Protein AF-A0A658NKK9-F1 (afdb_monomer_lite)

Structure (mmCIF, N/CA/C/O backbone):
data_AF-A0A658NKK9-F1
#
_entry.id   AF-A0A658NKK9-F1
#
loop_
_atom_site.group_PDB
_atom_site.id
_atom_site.type_symbol
_atom_site.label_atom_id
_atom_site.label_alt_id
_atom_site.label_comp_id
_atom_site.label_asym_id
_atom_site.label_entity_id
_atom_site.label_seq_id
_atom_site.pdbx_PDB_ins_code
_atom_site.Cartn_x
_atom_site.Cartn_y
_atom_site.Cartn_z
_atom_site.occupancy
_atom_site.B_iso_or_equiv
_atom_site.auth_seq_id
_atom_site.auth_comp_id
_atom_site.auth_asym_id
_atom_site.auth_atom_id
_atom_site.pdbx_PDB_model_num
ATOM 1 N N . GLY A 1 1 ? 15.755 12.528 -11.678 1.00 60.72 1 GLY A N 1
ATOM 2 C CA . GLY A 1 1 ? 14.807 12.166 -12.753 1.00 60.72 1 GLY A CA 1
ATOM 3 C C . GLY A 1 1 ? 13.382 12.249 -12.239 1.00 60.72 1 GLY A C 1
ATOM 4 O O . GLY A 1 1 ? 13.136 11.775 -11.137 1.00 60.72 1 GLY A O 1
ATOM 5 N N . ARG A 1 2 ? 12.458 12.855 -13.001 1.00 71.38 2 ARG A N 1
ATOM 6 C CA . ARG A 1 2 ? 11.042 13.059 -12.611 1.00 71.38 2 ARG A CA 1
ATOM 7 C C . ARG A 1 2 ? 10.363 11.793 -12.064 1.00 71.38 2 ARG A C 1
ATOM 9 O O . ARG A 1 2 ? 9.615 11.872 -11.099 1.00 71.38 2 ARG A O 1
ATOM 16 N N . MET A 1 3 ? 10.695 10.631 -12.619 1.00 73.62 3 MET A N 1
ATOM 17 C CA . MET A 1 3 ? 10.142 9.339 -12.210 1.00 73.62 3 MET A CA 1
ATOM 18 C C . MET A 1 3 ? 10.533 8.912 -10.786 1.00 73.62 3 MET A C 1
ATOM 20 O O . MET A 1 3 ? 9.685 8.452 -10.034 1.00 73.62 3 MET A O 1
ATOM 24 N N . MET A 1 4 ? 11.786 9.135 -10.374 1.00 73.25 4 MET A N 1
ATOM 25 C CA . MET A 1 4 ? 12.237 8.828 -9.007 1.00 73.25 4 MET A CA 1
ATOM 26 C C . MET A 1 4 ? 11.570 9.739 -7.964 1.00 73.25 4 MET A C 1
ATOM 28 O O . MET A 1 4 ? 11.284 9.311 -6.850 1.00 73.25 4 MET A O 1
ATOM 32 N N . ALA A 1 5 ? 11.266 10.988 -8.334 1.00 76.75 5 ALA A N 1
ATOM 33 C CA . ALA A 1 5 ? 10.508 11.899 -7.477 1.00 76.75 5 ALA A CA 1
ATOM 34 C C . ALA A 1 5 ? 9.033 11.470 -7.348 1.00 76.75 5 ALA A C 1
ATOM 36 O O . ALA A 1 5 ? 8.476 11.504 -6.250 1.00 76.75 5 ALA A O 1
ATOM 37 N N . ALA A 1 6 ? 8.418 11.014 -8.445 1.00 78.50 6 ALA A N 1
ATOM 38 C CA . ALA A 1 6 ? 7.068 10.451 -8.429 1.00 78.50 6 ALA A CA 1
ATOM 39 C C . ALA A 1 6 ? 6.995 9.167 -7.582 1.00 78.50 6 ALA A C 1
ATOM 41 O O . ALA A 1 6 ? 6.074 9.026 -6.782 1.00 78.50 6 ALA A O 1
ATOM 42 N N . LEU A 1 7 ? 8.005 8.294 -7.682 1.00 77.31 7 LEU A N 1
ATOM 43 C CA . LEU A 1 7 ? 8.151 7.084 -6.867 1.00 77.31 7 LEU A CA 1
ATOM 44 C C . LEU A 1 7 ? 8.189 7.398 -5.370 1.00 77.31 7 LEU A C 1
ATOM 46 O O . LEU A 1 7 ? 7.424 6.837 -4.587 1.00 77.31 7 LEU A O 1
ATOM 50 N N . ALA A 1 8 ? 9.053 8.329 -4.968 1.00 82.38 8 ALA A N 1
ATOM 51 C CA . ALA A 1 8 ? 9.169 8.727 -3.570 1.00 82.38 8 ALA A CA 1
ATOM 52 C C . ALA A 1 8 ? 7.831 9.246 -3.017 1.00 82.38 8 ALA A C 1
ATOM 54 O O . ALA A 1 8 ? 7.439 8.914 -1.897 1.00 82.38 8 ALA A O 1
ATOM 55 N N . HIS A 1 9 ? 7.097 10.024 -3.817 1.00 84.31 9 HIS A N 1
ATOM 56 C CA . HIS A 1 9 ? 5.778 10.520 -3.437 1.00 84.31 9 HIS A CA 1
ATOM 57 C C . HIS A 1 9 ? 4.744 9.391 -3.313 1.00 84.31 9 HIS A C 1
ATOM 59 O O . HIS A 1 9 ? 3.991 9.340 -2.338 1.0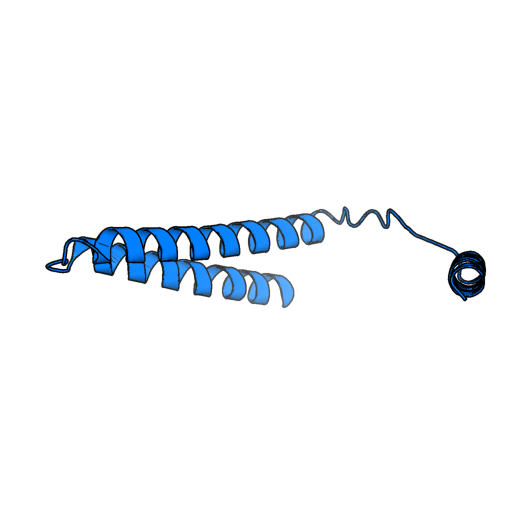0 84.31 9 HIS A O 1
ATOM 65 N N . GLN A 1 10 ? 4.749 8.472 -4.277 1.00 83.19 10 GLN A N 1
ATOM 66 C CA . GLN A 1 10 ? 3.857 7.323 -4.345 1.00 83.19 10 GLN A CA 1
ATOM 67 C C . GLN A 1 10 ? 3.983 6.407 -3.126 1.00 83.19 10 GLN A C 1
ATOM 69 O O . GLN A 1 10 ? 2.960 6.013 -2.581 1.00 83.19 10 GLN A O 1
ATOM 74 N N . LEU A 1 11 ? 5.198 6.159 -2.631 1.00 83.12 11 LEU A N 1
ATOM 75 C CA . LEU A 1 11 ? 5.415 5.336 -1.435 1.00 83.12 11 LEU A CA 1
ATOM 76 C C . LEU A 1 11 ? 5.096 6.067 -0.126 1.00 83.12 11 LEU A C 1
ATOM 78 O O . LEU A 1 11 ? 4.602 5.460 0.827 1.00 83.12 11 LEU A O 1
ATOM 82 N N . ARG A 1 12 ? 5.362 7.378 -0.056 1.00 84.00 12 ARG A N 1
ATOM 83 C CA . ARG A 1 12 ? 5.230 8.148 1.189 1.00 84.00 12 ARG A CA 1
ATOM 84 C C . ARG A 1 12 ? 3.784 8.236 1.679 1.00 84.00 12 ARG A C 1
ATOM 86 O O . ARG A 1 12 ? 3.545 8.158 2.881 1.00 84.00 12 ARG A O 1
ATOM 93 N N . THR A 1 13 ? 2.82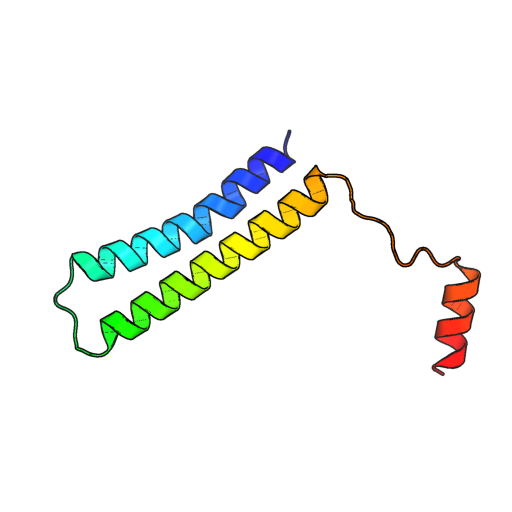1 8.385 0.773 1.00 85.19 13 THR A N 1
ATOM 94 C CA . THR A 1 13 ? 1.394 8.546 1.108 1.00 85.19 13 THR A CA 1
ATOM 95 C C . THR A 1 13 ? 0.761 7.303 1.762 1.00 85.19 13 THR A C 1
ATOM 97 O O . THR A 1 13 ? 0.208 7.436 2.859 1.00 85.19 13 THR A O 1
ATOM 100 N N . PRO A 1 14 ? 0.832 6.088 1.178 1.00 83.00 14 PRO A N 1
ATOM 101 C CA . PRO A 1 14 ? 0.308 4.886 1.823 1.00 83.00 14 PRO A CA 1
ATOM 102 C C . PRO A 1 14 ? 1.070 4.534 3.105 1.00 83.00 14 PRO A C 1
ATOM 104 O O . PRO A 1 14 ? 0.440 4.086 4.064 1.00 83.00 14 PRO A O 1
ATOM 107 N N . LEU A 1 15 ? 2.382 4.803 3.166 1.00 87.44 15 LEU A N 1
ATOM 108 C CA . LEU A 1 15 ? 3.177 4.627 4.382 1.00 87.44 15 LEU A CA 1
ATOM 109 C C . LEU A 1 15 ? 2.693 5.542 5.512 1.00 87.44 15 LEU A C 1
ATOM 111 O O . LEU A 1 15 ? 2.444 5.070 6.618 1.00 87.44 15 LEU A O 1
ATOM 115 N N . ALA A 1 16 ? 2.502 6.834 5.236 1.00 88.56 16 ALA A N 1
ATOM 116 C CA . ALA A 1 16 ? 1.989 7.786 6.218 1.00 88.56 16 ALA A CA 1
ATOM 117 C C . ALA A 1 16 ? 0.596 7.381 6.728 1.00 88.56 16 ALA A C 1
ATOM 119 O O . ALA A 1 16 ? 0.328 7.464 7.925 1.00 88.56 16 ALA A O 1
ATOM 120 N N . ALA A 1 17 ? -0.272 6.871 5.847 1.00 85.94 17 ALA A N 1
ATOM 121 C CA . ALA A 1 17 ? -1.580 6.354 6.240 1.00 85.94 17 ALA A CA 1
ATOM 122 C C . ALA A 1 17 ? -1.478 5.108 7.141 1.00 85.94 17 ALA A C 1
ATOM 124 O O . ALA A 1 17 ? -2.220 5.003 8.117 1.00 85.94 17 ALA A O 1
ATOM 125 N N . ALA A 1 18 ? -0.568 4.174 6.843 1.00 88.50 18 ALA A N 1
ATOM 126 C CA . ALA A 1 18 ? -0.328 3.002 7.686 1.00 88.50 18 ALA A CA 1
ATOM 127 C C . ALA A 1 18 ? 0.211 3.403 9.070 1.00 88.50 18 ALA A C 1
ATOM 129 O O . ALA A 1 18 ? -0.310 2.945 10.085 1.00 88.50 18 ALA A O 1
ATOM 130 N N . MET A 1 19 ? 1.186 4.317 9.108 1.00 88.94 19 MET A N 1
ATOM 131 C CA . MET A 1 19 ? 1.753 4.863 10.344 1.00 88.94 19 MET A CA 1
ATOM 132 C C . MET A 1 19 ? 0.692 5.567 11.197 1.00 88.94 19 MET A C 1
ATOM 134 O O . MET A 1 19 ? 0.634 5.336 12.398 1.00 88.94 19 MET A O 1
ATOM 138 N N . LEU A 1 20 ? -0.197 6.359 10.589 1.00 88.25 20 LEU A N 1
ATOM 139 C CA . LEU A 1 20 ? -1.305 7.010 11.294 1.00 88.25 20 LEU A CA 1
ATOM 140 C C . LEU A 1 20 ? -2.233 5.992 11.974 1.00 88.25 20 LEU A C 1
ATOM 142 O O . LEU A 1 20 ? -2.582 6.156 13.140 1.00 88.25 20 LEU A O 1
ATOM 146 N N . TYR A 1 21 ? -2.633 4.932 11.266 1.00 86.19 21 TYR A N 1
ATOM 147 C CA . TYR A 1 21 ? -3.488 3.900 11.860 1.00 86.19 21 TYR A CA 1
ATOM 148 C C . TYR A 1 21 ? -2.774 3.104 12.956 1.00 86.19 21 TYR A C 1
ATOM 150 O O . TYR A 1 21 ? -3.424 2.714 13.924 1.00 86.19 21 TYR A O 1
ATOM 158 N N . ALA A 1 22 ? -1.461 2.895 12.834 1.00 86.69 22 ALA A N 1
ATOM 159 C CA . ALA A 1 22 ? -0.655 2.274 13.880 1.00 86.69 22 ALA A CA 1
ATOM 160 C C . ALA A 1 22 ? -0.545 3.169 15.127 1.00 86.69 22 ALA A C 1
ATOM 162 O O . ALA A 1 22 ? -0.704 2.679 16.241 1.00 86.69 22 ALA A O 1
ATOM 163 N N . SER A 1 23 ? -0.365 4.483 14.964 1.00 84.69 23 SER A N 1
ATOM 164 C CA . SER A 1 23 ? -0.391 5.431 16.087 1.00 84.69 23 SER A CA 1
ATOM 165 C C . SER A 1 23 ? -1.759 5.463 16.775 1.00 84.69 23 SER A C 1
ATOM 167 O O . SER A 1 23 ? -1.830 5.410 17.999 1.00 84.69 23 SER A O 1
ATOM 169 N N . ASN A 1 24 ? -2.854 5.437 16.007 1.00 83.81 24 ASN A N 1
ATOM 170 C CA . ASN A 1 24 ? -4.213 5.376 16.561 1.00 83.81 24 ASN A CA 1
ATOM 171 C C . ASN A 1 24 ? -4.494 4.081 17.343 1.00 83.81 24 ASN A C 1
ATOM 173 O O . ASN A 1 24 ? -5.377 4.073 18.194 1.00 83.81 24 ASN A O 1
ATOM 177 N N . LEU A 1 25 ? -3.777 2.987 17.057 1.00 83.94 25 LEU A N 1
ATOM 178 C CA . LEU A 1 25 ? -3.837 1.762 17.860 1.00 83.94 25 LEU A CA 1
ATOM 179 C C . LEU A 1 25 ? -3.121 1.907 19.207 1.00 83.94 25 LEU A C 1
ATOM 181 O O . LEU A 1 25 ? -3.513 1.257 20.169 1.00 83.94 25 LEU A O 1
ATOM 185 N N . ARG A 1 26 ? -2.055 2.711 19.258 1.00 78.00 26 ARG A N 1
ATOM 186 C CA . ARG A 1 26 ? -1.217 2.887 20.448 1.00 78.00 26 ARG A CA 1
ATOM 187 C C . ARG A 1 26 ? -1.832 3.859 21.455 1.00 78.00 26 ARG A C 1
ATOM 189 O O . ARG A 1 26 ? -1.734 3.618 22.651 1.00 78.00 26 ARG A O 1
ATOM 196 N N . ASP A 1 27 ? -2.444 4.937 20.966 1.00 73.94 27 ASP A N 1
ATOM 197 C CA . ASP A 1 27 ? -2.738 6.125 21.781 1.00 73.94 27 ASP A CA 1
ATOM 198 C C . ASP A 1 27 ? -4.231 6.287 22.151 1.00 73.94 27 ASP A C 1
ATOM 200 O O . ASP A 1 27 ? -4.607 7.300 22.737 1.00 73.94 27 ASP A O 1
ATOM 204 N N . ALA A 1 28 ? -5.100 5.325 21.815 1.00 74.19 28 ALA A N 1
ATOM 205 C CA . ALA A 1 28 ? -6.545 5.428 22.046 1.00 74.19 28 ALA A CA 1
ATOM 206 C C . ALA A 1 28 ? -7.063 4.425 23.091 1.00 74.19 28 ALA A C 1
ATOM 208 O O . ALA A 1 28 ? -6.661 3.262 23.105 1.00 74.19 28 ALA A O 1
ATOM 209 N N . GLU A 1 29 ? -8.036 4.844 23.908 1.00 78.69 29 GLU A N 1
ATOM 210 C CA . GLU A 1 29 ? -8.953 3.903 24.560 1.00 78.69 29 GLU A CA 1
ATOM 211 C C . GLU A 1 29 ? -9.841 3.286 23.479 1.00 78.69 29 GLU A C 1
ATOM 213 O O . GLU A 1 29 ? -10.764 3.911 22.950 1.00 78.69 29 GLU A O 1
ATOM 218 N N . LEU A 1 30 ? -9.493 2.065 23.084 1.00 81.19 30 LEU A N 1
ATOM 219 C CA . LEU A 1 30 ? -10.144 1.376 21.985 1.00 81.19 30 LEU A CA 1
ATOM 220 C C . LEU A 1 30 ? -11.308 0.526 22.491 1.00 81.19 30 LEU A C 1
ATOM 222 O O . LEU A 1 30 ? -11.149 -0.330 23.359 1.00 81.19 30 LEU A O 1
ATOM 226 N N . SER A 1 31 ? -12.468 0.682 21.859 1.00 82.31 31 SER A N 1
ATOM 227 C CA . SER A 1 31 ? -13.519 -0.337 21.911 1.00 82.31 31 SER A CA 1
ATOM 228 C C . SER A 1 31 ? -13.002 -1.666 21.326 1.00 82.31 31 SER A C 1
ATOM 230 O O . SER A 1 31 ? -12.138 -1.640 20.445 1.00 82.31 31 SER A O 1
ATOM 232 N N . PRO A 1 32 ? -13.556 -2.829 21.717 1.00 81.50 32 PRO A N 1
ATOM 233 C CA . PRO A 1 32 ? -13.054 -4.146 21.301 1.00 81.50 32 PRO A CA 1
ATOM 234 C C . PRO A 1 32 ? -12.970 -4.362 19.778 1.00 81.50 32 PRO A C 1
ATOM 236 O O . PRO A 1 32 ? -12.184 -5.176 19.296 1.00 81.50 32 PRO A O 1
ATOM 239 N N . GLU A 1 33 ? -13.766 -3.627 18.998 1.00 84.62 33 GLU A N 1
ATOM 240 C CA . GLU A 1 33 ? -13.857 -3.767 17.540 1.00 84.62 33 GLU A CA 1
ATOM 241 C C . GLU A 1 33 ? -12.840 -2.905 16.772 1.00 84.62 33 GLU A C 1
ATOM 243 O O . GLU A 1 33 ? -12.445 -3.231 15.644 1.00 84.62 33 GLU A O 1
ATOM 248 N N . GLN A 1 34 ? -12.390 -1.796 17.364 1.00 85.38 34 GLN A N 1
ATOM 249 C CA . GLN A 1 34 ? -11.486 -0.847 16.710 1.00 85.38 34 GLN A CA 1
ATOM 250 C C . GLN A 1 34 ? -10.089 -1.422 16.414 1.00 85.38 34 GLN A C 1
ATOM 252 O O . GLN A 1 34 ? -9.595 -1.149 15.313 1.00 85.38 34 GLN A O 1
ATOM 257 N N . PRO A 1 35 ? -9.463 -2.251 17.280 1.00 86.44 35 PRO A N 1
ATOM 258 C CA . PRO A 1 35 ? -8.162 -2.835 16.993 1.00 86.44 35 PRO A CA 1
ATOM 259 C C . PRO A 1 35 ? -8.160 -3.655 15.705 1.00 86.44 35 PRO A C 1
ATOM 261 O O . PRO A 1 35 ? -7.315 -3.462 14.831 1.00 86.44 35 PRO A O 1
ATOM 264 N N . ARG A 1 36 ? -9.174 -4.513 15.534 1.00 87.62 36 ARG A N 1
ATOM 265 C CA . ARG A 1 36 ? -9.331 -5.352 14.339 1.00 87.62 36 ARG A CA 1
ATOM 266 C C . ARG A 1 36 ? -9.541 -4.506 13.083 1.00 87.62 36 ARG A C 1
ATOM 268 O O . ARG A 1 36 ? -8.956 -4.789 12.037 1.00 87.62 36 ARG A O 1
ATOM 275 N N . LYS A 1 37 ? -10.329 -3.432 13.189 1.00 88.38 37 LYS A N 1
ATOM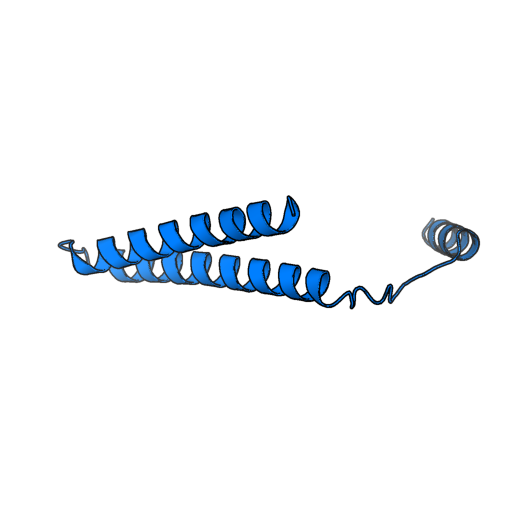 276 C CA . LYS A 1 37 ? -10.566 -2.484 12.091 1.00 88.38 37 LYS A CA 1
ATOM 277 C C . LYS A 1 37 ? -9.291 -1.740 11.687 1.00 88.38 37 LYS A C 1
ATOM 279 O O . LYS A 1 37 ? -9.019 -1.617 10.492 1.00 88.38 37 LYS A O 1
ATOM 284 N N . PHE A 1 38 ? -8.511 -1.237 12.644 1.00 86.56 38 PHE A N 1
ATOM 285 C CA . PHE A 1 38 ? -7.260 -0.537 12.347 1.00 86.56 38 PHE A CA 1
ATOM 286 C C . PHE A 1 38 ? -6.189 -1.481 11.804 1.00 86.56 38 PHE A C 1
ATOM 288 O O . PHE A 1 38 ? -5.569 -1.143 10.798 1.00 86.56 38 PHE A O 1
ATOM 295 N N . ALA A 1 39 ? -6.052 -2.687 12.360 1.00 87.50 39 ALA A N 1
ATOM 296 C CA . ALA A 1 39 ? -5.163 -3.714 11.822 1.00 87.50 39 ALA A CA 1
ATOM 297 C C . ALA A 1 39 ? -5.488 -4.040 10.352 1.00 87.50 39 ALA A C 1
ATOM 299 O O . ALA A 1 39 ? -4.593 -4.042 9.507 1.00 87.50 39 ALA A O 1
ATOM 300 N N . GLY A 1 40 ? -6.772 -4.210 10.008 1.00 90.19 40 GLY A N 1
ATOM 301 C CA . GLY A 1 40 ? -7.196 -4.420 8.619 1.00 90.19 40 GLY A CA 1
ATOM 302 C C . GLY A 1 40 ? -6.840 -3.251 7.691 1.00 90.19 40 GLY A C 1
ATOM 303 O O . GLY A 1 40 ? -6.373 -3.459 6.570 1.00 90.19 40 GLY A O 1
ATOM 304 N N . LYS A 1 41 ? -6.992 -2.006 8.164 1.00 89.81 41 LYS A N 1
ATOM 305 C CA . LYS A 1 41 ? -6.592 -0.812 7.401 1.00 89.81 41 LYS A CA 1
ATOM 306 C C . LYS A 1 41 ? -5.078 -0.734 7.194 1.00 89.81 41 LYS A C 1
ATOM 308 O O . LYS A 1 41 ? -4.652 -0.399 6.091 1.00 89.81 41 LYS A O 1
ATOM 313 N N . ILE A 1 42 ? -4.279 -1.059 8.210 1.00 90.56 42 ILE A N 1
ATOM 314 C CA . ILE A 1 42 ? -2.813 -1.098 8.114 1.00 90.56 42 ILE A CA 1
ATOM 315 C C . ILE A 1 42 ? -2.388 -2.135 7.076 1.00 90.56 42 ILE A C 1
ATOM 317 O O . ILE A 1 42 ? -1.684 -1.786 6.132 1.00 90.56 42 ILE A O 1
ATOM 321 N N . LEU A 1 43 ? -2.883 -3.371 7.187 1.00 89.62 43 LEU A N 1
ATOM 322 C CA . LEU A 1 43 ? -2.570 -4.451 6.246 1.00 89.62 43 LEU A CA 1
ATOM 323 C C . LEU A 1 43 ? -2.935 -4.083 4.804 1.00 89.62 43 LEU A C 1
ATOM 325 O O . LEU A 1 43 ? -2.137 -4.279 3.891 1.00 89.62 43 LEU A O 1
ATOM 329 N N . SER A 1 44 ? -4.105 -3.475 4.594 1.00 90.19 44 SER A N 1
ATOM 330 C CA . SER A 1 44 ? -4.520 -2.995 3.272 1.00 90.19 44 SER A CA 1
ATOM 331 C C . SER A 1 44 ? -3.556 -1.946 2.697 1.00 90.19 44 SER A C 1
ATOM 333 O O . SER A 1 44 ? -3.193 -2.017 1.520 1.00 90.19 44 SER A O 1
ATOM 335 N N . ARG A 1 45 ? -3.107 -0.983 3.515 1.00 89.50 45 ARG A N 1
ATOM 336 C CA . ARG A 1 45 ? -2.166 0.068 3.089 1.00 89.50 45 ARG A CA 1
ATOM 337 C C . ARG A 1 45 ? -0.770 -0.482 2.811 1.00 89.50 45 ARG A C 1
ATOM 339 O O . ARG A 1 45 ? -0.181 -0.106 1.802 1.00 89.50 45 ARG A O 1
ATOM 346 N N . LEU A 1 46 ? -0.281 -1.399 3.642 1.00 89.00 46 LEU A N 1
ATOM 347 C CA . LEU A 1 46 ? 0.997 -2.077 3.421 1.00 89.00 46 LEU A CA 1
ATOM 348 C C . LEU A 1 46 ? 0.969 -2.933 2.150 1.00 89.00 46 LEU A C 1
ATOM 350 O O . LEU A 1 46 ? 1.888 -2.842 1.346 1.00 89.00 46 LEU A O 1
ATOM 354 N N . GLY A 1 47 ? -0.114 -3.675 1.900 1.00 88.06 47 GLY A N 1
ATOM 355 C CA . GLY A 1 47 ? -0.266 -4.446 0.661 1.00 88.06 47 GLY A CA 1
ATOM 356 C C . GLY A 1 47 ? -0.368 -3.567 -0.594 1.00 88.06 47 GLY A C 1
ATOM 357 O O . GLY A 1 47 ? 0.091 -3.956 -1.666 1.00 88.06 47 GLY A O 1
ATOM 358 N N . HIS A 1 48 ? -0.942 -2.362 -0.487 1.00 85.69 48 HIS A N 1
ATOM 359 C CA . HIS A 1 48 ? -0.902 -1.392 -1.585 1.00 85.69 48 HIS A CA 1
ATOM 360 C C . HIS A 1 48 ? 0.525 -0.901 -1.853 1.00 85.69 48 HIS A C 1
ATOM 362 O O . HIS A 1 48 ? 0.939 -0.849 -3.009 1.00 85.69 48 HIS A O 1
ATOM 368 N N . LEU A 1 49 ? 1.282 -0.611 -0.792 1.00 87.94 49 LEU A N 1
ATOM 369 C CA . LEU A 1 49 ? 2.681 -0.204 -0.886 1.00 87.94 49 LEU A CA 1
ATOM 370 C C . LEU A 1 49 ? 3.541 -1.315 -1.509 1.00 87.94 49 LEU A C 1
ATOM 372 O O . LEU A 1 49 ? 4.336 -1.037 -2.399 1.00 87.94 49 LEU A O 1
ATOM 376 N N . GLU A 1 50 ? 3.335 -2.574 -1.117 1.00 85.00 50 GLU A N 1
ATOM 377 C CA . GLU A 1 50 ? 4.042 -3.728 -1.685 1.00 85.00 50 GLU A CA 1
ATOM 378 C C . GLU A 1 50 ? 3.832 -3.854 -3.203 1.00 85.00 50 GLU A C 1
ATOM 380 O O . GLU A 1 50 ? 4.800 -4.019 -3.946 1.00 85.00 50 GLU A O 1
ATOM 385 N N . ARG A 1 51 ? 2.584 -3.738 -3.685 1.00 85.94 51 ARG A N 1
ATOM 386 C CA . ARG A 1 51 ? 2.288 -3.745 -5.131 1.00 85.94 51 ARG A CA 1
ATOM 387 C C . ARG A 1 51 ? 2.983 -2.594 -5.850 1.00 85.94 51 ARG A C 1
ATOM 389 O O . ARG A 1 51 ? 3.662 -2.819 -6.842 1.00 85.94 51 ARG A O 1
ATOM 396 N N . GLN A 1 52 ? 2.898 -1.392 -5.290 1.00 84.00 52 GLN A N 1
ATOM 397 C CA . GLN A 1 52 ? 3.496 -0.198 -5.878 1.00 84.00 52 GLN A CA 1
ATOM 398 C C . GLN A 1 52 ? 5.028 -0.290 -5.973 1.00 84.00 52 GLN A C 1
ATOM 400 O O . GLN A 1 52 ? 5.607 0.132 -6.971 1.00 84.00 52 GLN A O 1
ATOM 405 N N . VAL A 1 53 ? 5.690 -0.887 -4.975 1.00 81.81 53 VAL A N 1
ATOM 406 C CA . VAL A 1 53 ? 7.130 -1.197 -5.033 1.00 81.81 53 VAL A CA 1
ATOM 407 C C . VAL A 1 53 ? 7.428 -2.263 -6.090 1.00 81.81 53 VAL A C 1
ATOM 409 O O . VAL A 1 53 ? 8.418 -2.143 -6.807 1.00 81.81 53 VAL A O 1
ATOM 412 N N . ARG A 1 54 ? 6.593 -3.300 -6.219 1.00 80.62 54 ARG A N 1
ATOM 413 C CA . ARG A 1 54 ? 6.786 -4.366 -7.214 1.00 80.62 54 ARG A CA 1
ATOM 414 C C . ARG A 1 54 ? 6.713 -3.828 -8.642 1.00 80.62 54 ARG A C 1
ATOM 416 O O . ARG A 1 54 ? 7.635 -4.077 -9.414 1.00 80.62 54 ARG A O 1
ATOM 423 N N . ASP A 1 55 ? 5.687 -3.040 -8.950 1.00 81.69 55 ASP A N 1
ATOM 424 C CA . ASP A 1 55 ? 5.492 -2.413 -10.265 1.00 81.69 55 ASP A CA 1
ATOM 425 C C . ASP A 1 55 ? 6.683 -1.511 -10.626 1.00 81.69 5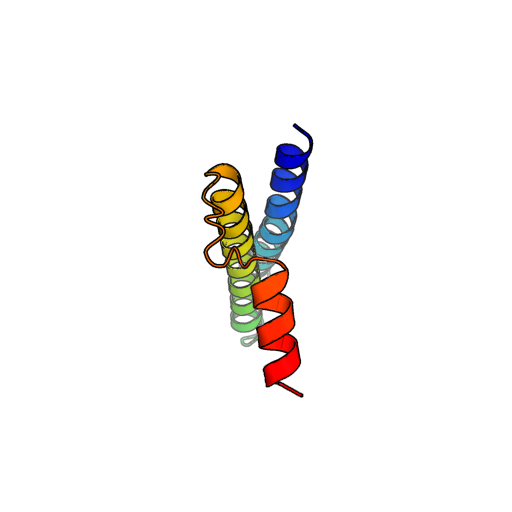5 ASP A C 1
ATOM 427 O O . ASP A 1 55 ? 7.207 -1.523 -11.739 1.00 81.69 55 ASP A O 1
ATOM 431 N N . MET A 1 56 ? 7.180 -0.782 -9.629 1.00 77.62 56 MET A N 1
ATOM 432 C CA . MET A 1 56 ? 8.375 0.049 -9.733 1.00 77.62 56 MET A CA 1
ATOM 433 C C . MET A 1 56 ? 9.646 -0.752 -10.017 1.00 77.62 56 MET A C 1
ATOM 435 O O . MET A 1 56 ? 10.472 -0.337 -10.828 1.00 77.62 56 MET A O 1
ATOM 439 N N . LEU A 1 57 ? 9.817 -1.907 -9.371 1.00 73.56 57 LEU A N 1
ATOM 440 C CA . LEU A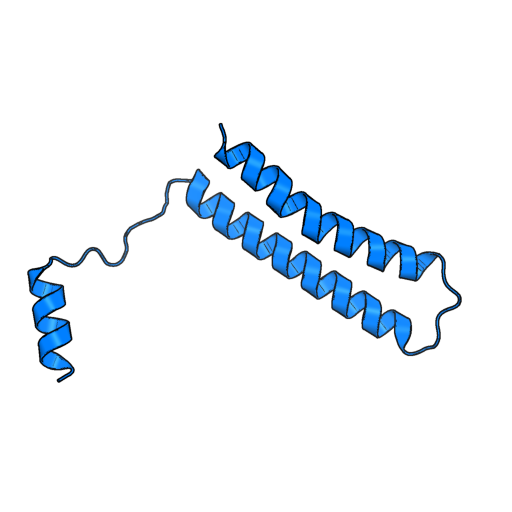 1 57 ? 10.976 -2.774 -9.581 1.00 73.56 57 LEU A CA 1
ATOM 441 C C . LEU A 1 57 ? 10.963 -3.474 -10.943 1.00 73.56 57 LEU A C 1
ATOM 443 O O . LEU A 1 57 ? 12.045 -3.752 -11.458 1.00 73.56 57 LEU A O 1
ATOM 447 N N . ILE A 1 58 ? 9.785 -3.756 -11.509 1.00 72.62 58 ILE A N 1
ATOM 448 C CA . ILE A 1 58 ? 9.638 -4.250 -12.888 1.00 72.62 58 ILE A CA 1
ATOM 449 C C . ILE A 1 58 ? 10.120 -3.171 -13.861 1.00 72.62 58 ILE A C 1
ATOM 451 O O . ILE A 1 58 ? 10.953 -3.433 -14.725 1.00 72.62 58 ILE A O 1
ATOM 455 N N . PHE A 1 59 ? 9.679 -1.928 -13.652 1.00 67.50 59 PHE A N 1
ATOM 456 C CA . PHE A 1 59 ? 10.087 -0.802 -14.487 1.00 67.50 59 PHE A CA 1
ATOM 457 C C . PHE A 1 59 ? 11.601 -0.534 -14.420 1.00 67.50 59 PHE A C 1
ATOM 459 O O . PHE A 1 59 ? 12.249 -0.355 -15.446 1.00 67.50 59 PHE A O 1
ATOM 466 N N . VAL A 1 60 ? 12.184 -0.506 -13.214 1.00 69.19 60 VAL A N 1
ATOM 467 C CA . VAL A 1 60 ? 13.614 -0.193 -13.012 1.00 69.19 60 VAL A CA 1
ATOM 468 C C . VAL A 1 60 ? 14.535 -1.286 -13.554 1.00 69.19 60 VAL A C 1
ATOM 470 O O . VAL A 1 60 ? 15.626 -0.965 -14.020 1.00 69.19 60 VAL A O 1
ATOM 473 N N . ARG A 1 61 ? 14.117 -2.558 -13.517 1.00 68.81 61 ARG A N 1
ATOM 474 C CA . ARG A 1 61 ? 14.894 -3.659 -14.106 1.00 68.81 61 ARG A CA 1
ATOM 475 C C . ARG A 1 61 ? 14.936 -3.620 -15.631 1.00 68.81 61 ARG A C 1
ATOM 477 O O . ARG A 1 61 ? 15.826 -4.229 -16.205 1.00 68.81 61 ARG A O 1
ATOM 484 N N . GLY A 1 62 ? 14.007 -2.915 -16.281 1.00 61.50 62 GLY A N 1
ATOM 485 C CA . GLY A 1 62 ? 13.853 -2.981 -17.735 1.00 61.50 62 GLY A CA 1
ATOM 486 C C . GLY A 1 62 ? 13.291 -4.322 -18.225 1.00 61.50 62 GLY A C 1
ATOM 487 O O . GLY A 1 62 ? 13.111 -4.486 -19.425 1.00 61.50 62 GLY A O 1
ATOM 488 N N . ASP A 1 63 ? 12.945 -5.237 -17.310 1.00 56.28 63 ASP A N 1
ATOM 489 C CA . ASP A 1 63 ? 12.336 -6.550 -17.567 1.00 56.28 63 ASP A CA 1
ATOM 490 C C . ASP A 1 63 ? 10.837 -6.435 -17.889 1.00 56.28 63 ASP A C 1
ATOM 492 O O . ASP A 1 63 ? 10.029 -7.280 -17.505 1.00 56.28 63 ASP A O 1
ATOM 496 N N . VAL A 1 64 ? 10.431 -5.403 -18.631 1.00 57.31 64 VAL A N 1
ATOM 497 C CA . VAL A 1 64 ? 9.201 -5.530 -19.416 1.00 57.31 64 VAL A CA 1
ATOM 498 C C . VAL A 1 64 ? 9.585 -6.363 -20.631 1.00 57.31 64 VAL A C 1
ATOM 500 O O . VAL A 1 64 ? 9.759 -5.847 -21.733 1.00 57.31 64 VAL A O 1
ATOM 503 N N . ALA A 1 65 ? 9.787 -7.664 -20.412 1.00 57.19 65 ALA A N 1
ATOM 504 C CA . ALA A 1 65 ? 9.704 -8.613 -21.501 1.00 57.19 65 ALA A CA 1
ATOM 505 C C . ALA A 1 65 ? 8.306 -8.412 -22.085 1.00 57.19 65 ALA A C 1
ATOM 507 O O . ALA A 1 65 ? 7.298 -8.625 -21.410 1.00 57.19 65 ALA A O 1
ATOM 508 N N . LEU A 1 66 ? 8.232 -7.883 -23.303 1.00 60.81 66 LEU A N 1
ATOM 509 C CA . LEU A 1 66 ? 6.990 -7.877 -24.052 1.00 60.81 66 LEU A CA 1
ATOM 510 C C . LEU A 1 66 ? 6.705 -9.345 -24.382 1.00 60.81 66 LEU A C 1
ATOM 512 O O . LEU A 1 66 ? 7.121 -9.847 -25.418 1.00 60.81 66 LEU A O 1
ATOM 516 N N . GLU A 1 67 ? 6.074 -10.059 -23.452 1.00 61.50 67 GLU A N 1
ATOM 517 C CA . GLU A 1 67 ? 5.793 -11.492 -23.601 1.00 61.50 67 GLU A CA 1
ATOM 518 C C . GLU A 1 67 ? 4.789 -11.752 -24.735 1.00 61.50 67 GLU A C 1
ATOM 520 O O . GLU A 1 67 ? 4.731 -12.859 -25.252 1.00 61.50 67 GLU A O 1
ATOM 525 N N . ASN A 1 68 ? 4.072 -10.713 -25.183 1.00 61.56 68 ASN A N 1
ATOM 526 C CA . ASN A 1 68 ? 3.090 -10.764 -26.265 1.00 61.56 68 ASN A CA 1
ATOM 527 C C . ASN A 1 68 ? 3.341 -9.646 -27.291 1.00 61.56 68 ASN A C 1
ATOM 529 O O . ASN A 1 68 ? 2.522 -8.741 -27.459 1.00 61.56 68 ASN A O 1
ATOM 533 N N . VAL A 1 69 ? 4.509 -9.657 -27.944 1.00 70.62 69 VAL A N 1
ATOM 534 C CA . VAL A 1 69 ? 4.686 -8.870 -29.174 1.00 70.62 69 VAL A CA 1
ATOM 535 C C . VAL A 1 69 ? 4.015 -9.628 -30.305 1.00 70.62 69 VAL A C 1
ATOM 537 O O . VAL A 1 69 ? 4.617 -10.526 -30.885 1.00 70.62 69 VAL A O 1
ATOM 540 N N . SER A 1 70 ? 2.787 -9.243 -30.621 1.00 76.75 70 SER A N 1
ATOM 541 C CA . SER A 1 70 ? 2.114 -9.707 -31.829 1.00 76.75 70 SER A CA 1
ATOM 542 C C . SER A 1 70 ? 2.321 -8.693 -32.948 1.00 76.75 70 SER A C 1
ATOM 544 O O . SER A 1 70 ? 2.340 -7.475 -32.726 1.00 76.75 70 SER A O 1
ATOM 546 N N . SER A 1 71 ? 2.481 -9.177 -34.174 1.00 85.25 71 SER A N 1
ATOM 547 C CA . SER A 1 71 ? 2.427 -8.310 -35.345 1.00 85.25 71 SER A CA 1
ATOM 548 C C . SER A 1 71 ? 1.022 -7.716 -35.499 1.00 85.25 71 SER A C 1
ATOM 550 O O . SER A 1 71 ? 0.026 -8.291 -35.060 1.00 85.25 71 SER A O 1
ATOM 552 N N . LEU A 1 72 ? 0.919 -6.566 -36.174 1.00 84.88 72 LEU A N 1
ATOM 553 C CA . LEU A 1 72 ? -0.387 -5.995 -36.526 1.00 84.88 72 LEU A CA 1
ATOM 554 C C . LEU A 1 72 ? -1.265 -7.012 -37.276 1.00 84.88 72 LEU A C 1
ATOM 556 O O . LEU A 1 72 ? -2.471 -7.022 -37.067 1.00 84.88 72 LEU A O 1
ATOM 560 N N . GLY A 1 73 ? -0.669 -7.879 -38.103 1.00 90.00 73 GLY A N 1
ATOM 561 C CA . GLY A 1 73 ? -1.389 -8.937 -38.816 1.00 90.00 73 GLY A CA 1
ATOM 562 C C . GLY A 1 73 ? -2.010 -9.976 -37.880 1.00 90.00 73 GLY A C 1
ATOM 563 O O . GLY A 1 73 ? -3.197 -10.254 -37.999 1.00 90.00 73 GLY A O 1
ATOM 564 N N . GLU A 1 74 ? -1.243 -10.475 -36.910 1.00 87.25 74 GLU A N 1
ATOM 565 C CA . GLU A 1 74 ? -1.723 -11.440 -35.904 1.00 87.25 74 GLU A CA 1
ATOM 566 C C . GLU A 1 74 ? -2.857 -10.853 -35.054 1.00 87.25 74 GLU A C 1
ATOM 568 O O . GLU A 1 74 ? -3.854 -11.523 -34.798 1.00 87.25 74 GLU A O 1
ATOM 573 N N . LEU A 1 75 ? -2.760 -9.568 -34.696 1.00 85.81 75 LEU A N 1
ATOM 574 C CA . LEU A 1 75 ? -3.822 -8.875 -33.966 1.00 85.81 75 LEU A CA 1
ATOM 575 C C . LEU A 1 75 ? -5.122 -8.773 -34.786 1.00 85.81 75 LEU A C 1
ATOM 577 O O . LEU A 1 75 ? -6.213 -8.926 -34.240 1.00 85.81 75 LEU A O 1
ATOM 581 N N . PHE A 1 76 ? -5.022 -8.505 -36.093 1.00 89.81 76 PHE A N 1
ATOM 582 C CA . PHE A 1 76 ? -6.191 -8.453 -36.976 1.00 89.81 76 PHE A CA 1
ATOM 583 C C . PHE A 1 76 ? -6.844 -9.829 -37.156 1.00 89.81 76 PHE A C 1
ATOM 585 O O . PHE A 1 76 ? -8.071 -9.901 -37.217 1.00 89.81 76 PHE A O 1
ATOM 592 N N . GLU A 1 77 ? -6.059 -10.907 -37.205 1.00 87.81 77 GLU A N 1
ATOM 593 C CA . GLU A 1 77 ? -6.595 -12.270 -37.276 1.00 87.81 77 GLU A CA 1
ATOM 594 C C . GLU A 1 77 ? -7.290 -12.691 -35.976 1.00 87.81 77 GLU A C 1
ATOM 596 O O . GLU A 1 77 ? -8.404 -13.211 -36.030 1.00 87.81 77 GLU A O 1
ATOM 601 N N . GLU A 1 78 ? -6.704 -12.404 -34.810 1.00 84.38 78 GLU A N 1
ATOM 602 C CA . GLU A 1 78 ? -7.340 -12.678 -33.513 1.00 84.38 78 GLU A CA 1
ATOM 603 C C . GLU A 1 78 ? -8.662 -11.919 -33.346 1.00 84.38 78 GLU A C 1
ATOM 605 O O . GLU A 1 78 ? -9.661 -12.492 -32.912 1.00 84.38 78 GLU A O 1
ATOM 610 N N . LEU A 1 79 ? -8.702 -10.640 -33.733 1.00 83.44 79 LEU A N 1
ATOM 611 C CA . LEU A 1 79 ? -9.928 -9.839 -33.686 1.00 83.44 79 LEU A CA 1
ATOM 612 C C . LEU A 1 79 ? -10.988 -10.342 -34.672 1.00 83.44 79 LEU A C 1
ATOM 614 O O . LEU A 1 79 ? -12.177 -10.311 -34.356 1.00 83.44 79 LEU A O 1
ATOM 618 N N . GLY A 1 80 ? -10.567 -10.815 -35.847 1.00 82.19 80 GLY A N 1
ATOM 619 C CA . GLY A 1 80 ? -11.457 -11.410 -36.839 1.00 82.19 80 GLY A CA 1
ATOM 620 C C . GLY A 1 80 ? -12.022 -12.768 -36.417 1.00 82.19 80 GLY A C 1
ATOM 621 O O . GLY A 1 80 ? -13.135 -13.094 -36.807 1.00 82.19 80 GLY A O 1
ATOM 622 N N . ALA A 1 81 ? -11.292 -13.542 -35.609 1.00 74.44 81 ALA A N 1
ATOM 623 C CA . ALA A 1 81 ? -11.706 -14.867 -35.142 1.00 74.44 81 ALA A CA 1
ATOM 624 C C . ALA A 1 81 ? -12.698 -14.841 -33.960 1.00 74.44 81 ALA A C 1
ATOM 626 O O . ALA A 1 81 ? -13.326 -15.857 -33.662 1.00 74.44 81 ALA A O 1
ATOM 627 N N . VAL A 1 82 ? -12.816 -13.705 -33.264 1.00 69.38 82 VAL A N 1
ATOM 628 C CA . VAL A 1 82 ? -13.722 -13.511 -32.113 1.00 69.38 82 VAL A CA 1
ATOM 629 C C . VAL A 1 82 ? -15.085 -12.927 -32.535 1.00 69.38 82 VAL A C 1
ATOM 631 O O . VAL A 1 82 ? -16.019 -12.913 -31.730 1.00 69.38 82 VAL A O 1
ATOM 634 N N . MET A 1 83 ? -15.215 -12.474 -33.786 1.00 55.44 83 MET A N 1
ATOM 635 C CA . MET A 1 83 ? -16.475 -12.034 -34.405 1.00 55.44 83 MET A CA 1
ATOM 636 C C . MET A 1 83 ? -17.168 -13.161 -35.170 1.00 55.44 83 MET A C 1
ATOM 638 O O . MET A 1 83 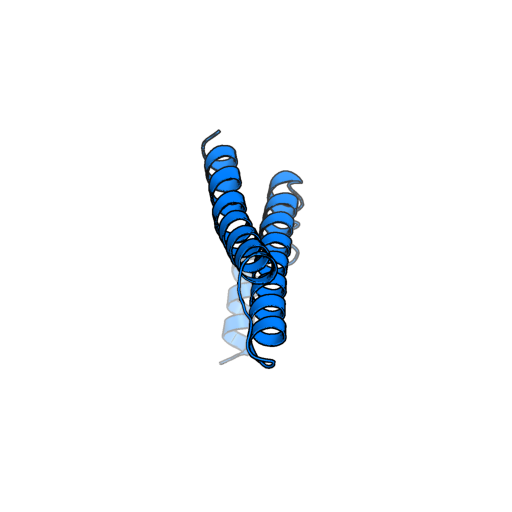? -18.418 -13.190 -35.119 1.00 55.44 83 MET A O 1
#

Radius of gyration: 21.08 Å; chains: 1; bounding box: 31×28×63 Å

Secondary structure (DSSP, 8-state):
-HHHHHHHHHHHHHHHHHHHHHHHHHSS---TTHHHHHHHHHHHHHHHHHHHHHHHHHHHHT----TT---HHHHHHHHHH--

pLDDT: mean 80.1, std 9.35, range [55.44, 90.56]

Sequence (83 aa):
GRMMAALAHQLRTPLAAAMLYASNLRDAELSPEQPRKFAGKILSRLGHLERQVRDMLIFVRGDVALENVSSLGELFEELGAVM

Foldseek 3Di:
DVVVVVLVVQLVVLVVQLVVLVVCLVPDPDDPVSVVVSVVSNVVSVVSNVVSVVVVVCVVVVPPPVVDPDDPVRVVVVVVVVD